Protein AF-A0A2V8TGN9-F1 (afdb_monomer)

Structure (mmCIF, N/CA/C/O backbone):
data_AF-A0A2V8TGN9-F1
#
_entry.id   AF-A0A2V8TGN9-F1
#
loop_
_atom_site.group_PDB
_atom_site.id
_atom_site.type_symbol
_atom_site.label_atom_id
_atom_site.label_alt_id
_atom_site.label_comp_id
_atom_site.label_asym_id
_atom_site.label_entity_id
_atom_site.label_seq_id
_atom_site.pdbx_PDB_ins_code
_atom_site.Cartn_x
_atom_site.Cartn_y
_atom_site.Cartn_z
_atom_site.occupancy
_atom_site.B_iso_or_equiv
_atom_site.auth_seq_id
_atom_site.auth_comp_id
_atom_site.auth_asym_id
_atom_site.auth_atom_id
_atom_site.pdbx_PDB_model_num
ATOM 1 N N . MET A 1 1 ? -12.670 8.694 13.428 1.00 96.75 1 MET A N 1
ATOM 2 C CA . MET A 1 1 ? -11.751 9.712 12.870 1.00 96.75 1 MET A CA 1
ATOM 3 C C . MET A 1 1 ? -11.328 9.237 11.497 1.00 96.75 1 MET A C 1
ATOM 5 O O . MET A 1 1 ? -11.150 8.033 11.347 1.00 96.75 1 MET A O 1
ATOM 9 N N . ILE A 1 2 ? -11.217 10.154 10.539 1.00 98.38 2 ILE A N 1
ATOM 10 C CA . ILE A 1 2 ? -10.675 9.866 9.209 1.00 98.38 2 ILE A CA 1
ATOM 11 C C . ILE A 1 2 ? -9.148 9.912 9.305 1.00 98.38 2 ILE A C 1
ATOM 13 O O . ILE A 1 2 ? -8.604 10.874 9.848 1.00 98.38 2 ILE A O 1
ATOM 17 N N . ILE A 1 3 ? -8.474 8.876 8.811 1.00 98.25 3 ILE A N 1
ATOM 18 C CA . ILE A 1 3 ? -7.014 8.777 8.737 1.00 98.25 3 ILE A CA 1
ATOM 19 C C . ILE A 1 3 ? -6.622 8.522 7.285 1.00 98.25 3 ILE A C 1
ATOM 21 O O . ILE A 1 3 ? -7.164 7.625 6.642 1.00 98.25 3 ILE A O 1
ATOM 25 N N . ILE A 1 4 ? -5.658 9.295 6.792 1.00 97.44 4 ILE A N 1
ATOM 26 C CA . ILE A 1 4 ? -5.019 9.076 5.495 1.00 97.44 4 ILE A CA 1
ATOM 27 C C . ILE A 1 4 ? -3.588 8.632 5.783 1.00 97.44 4 ILE A C 1
ATOM 29 O O . ILE A 1 4 ? -2.801 9.408 6.327 1.00 97.44 4 ILE A O 1
ATOM 33 N N . LEU A 1 5 ? -3.271 7.381 5.461 1.00 95.81 5 LEU A N 1
ATOM 34 C CA . LEU A 1 5 ? -1.910 6.864 5.505 1.00 95.81 5 LEU A CA 1
ATOM 35 C C . LEU A 1 5 ? -1.277 7.082 4.130 1.00 95.81 5 LEU A C 1
ATOM 37 O O . LEU A 1 5 ? -1.662 6.418 3.171 1.00 95.81 5 LEU A O 1
ATOM 41 N N . ALA A 1 6 ? -0.340 8.023 4.043 1.00 94.56 6 ALA A N 1
ATOM 42 C CA . ALA A 1 6 ? 0.495 8.180 2.859 1.00 94.56 6 ALA A CA 1
ATOM 43 C C . ALA A 1 6 ? 1.668 7.192 2.924 1.00 94.56 6 ALA A C 1
ATOM 45 O O . ALA A 1 6 ? 2.328 7.117 3.963 1.00 94.56 6 ALA A O 1
ATOM 46 N N . GLY A 1 7 ? 1.912 6.455 1.843 1.00 92.81 7 GLY A N 1
ATOM 47 C CA . GLY A 1 7 ? 2.946 5.420 1.776 1.00 92.81 7 GLY A CA 1
ATOM 48 C C . GLY A 1 7 ? 3.358 5.105 0.343 1.00 92.81 7 GLY A C 1
ATOM 49 O O . GLY A 1 7 ? 2.889 5.758 -0.586 1.00 92.81 7 GLY A O 1
ATOM 50 N N . SER A 1 8 ? 4.259 4.143 0.155 1.00 93.12 8 SER A N 1
ATOM 51 C CA . SER A 1 8 ? 4.860 3.859 -1.161 1.00 93.12 8 SER A CA 1
ATOM 52 C C . SER A 1 8 ? 4.895 2.369 -1.520 1.00 93.12 8 SER A C 1
ATOM 54 O O . SER A 1 8 ? 5.895 1.872 -2.042 1.00 93.12 8 SER A O 1
ATOM 56 N N . ILE A 1 9 ? 3.805 1.648 -1.232 1.00 93.25 9 ILE A N 1
ATOM 57 C CA . ILE A 1 9 ? 3.643 0.211 -1.512 1.00 93.25 9 ILE A CA 1
ATOM 58 C C . ILE A 1 9 ? 3.823 -0.098 -2.999 1.00 93.25 9 ILE A C 1
ATOM 60 O O . ILE A 1 9 ? 4.576 -1.009 -3.333 1.00 93.25 9 ILE A O 1
ATOM 64 N N . GLY A 1 10 ? 3.137 0.624 -3.888 1.00 91.62 10 GLY A N 1
ATOM 65 C CA . GLY A 1 10 ? 3.234 0.378 -5.329 1.00 91.62 10 GLY A CA 1
ATOM 66 C C . GLY A 1 10 ? 4.553 0.874 -5.903 1.00 91.62 10 GLY A C 1
ATOM 67 O O . GLY A 1 10 ? 5.202 0.183 -6.682 1.00 91.62 10 GLY A O 1
ATOM 68 N N . ARG A 1 11 ? 4.982 2.067 -5.494 1.00 90.94 11 ARG A N 1
ATOM 69 C CA . ARG A 1 11 ? 6.201 2.711 -5.986 1.00 90.94 11 ARG A CA 1
ATOM 70 C C . ARG A 1 11 ? 7.470 1.953 -5.635 1.00 90.94 11 ARG A C 1
ATOM 72 O O . ARG A 1 11 ? 8.388 1.884 -6.457 1.00 90.94 11 ARG A O 1
ATOM 79 N N . PHE A 1 12 ? 7.534 1.409 -4.425 1.00 90.44 12 PHE A N 1
ATOM 80 C CA . PHE A 1 12 ? 8.671 0.632 -3.958 1.00 90.44 12 PHE A CA 1
ATOM 81 C C . PHE A 1 12 ? 8.198 -0.711 -3.384 1.00 90.44 12 PHE A C 1
ATOM 83 O O . PHE A 1 12 ? 8.132 -0.876 -2.159 1.00 90.44 12 PHE A O 1
ATOM 90 N N . PRO A 1 13 ? 7.875 -1.677 -4.268 1.00 88.50 13 PRO A N 1
ATOM 91 C CA . PRO A 1 13 ? 7.170 -2.911 -3.929 1.00 88.50 13 PRO A CA 1
ATOM 92 C C . PRO A 1 13 ? 8.090 -3.936 -3.259 1.00 88.50 13 PRO A C 1
ATOM 94 O O . PRO A 1 13 ? 8.401 -5.009 -3.775 1.00 88.50 13 PRO A O 1
ATOM 97 N N . VAL A 1 14 ? 8.547 -3.590 -2.059 1.00 90.12 14 VAL A N 1
ATOM 98 C CA . VAL A 1 14 ? 9.361 -4.439 -1.195 1.00 90.12 14 VAL A CA 1
ATOM 99 C C . VAL A 1 14 ? 8.464 -5.040 -0.125 1.00 90.12 14 VAL A C 1
ATOM 101 O O . VAL A 1 14 ? 7.869 -4.318 0.676 1.00 90.12 14 VAL A O 1
ATOM 104 N N . G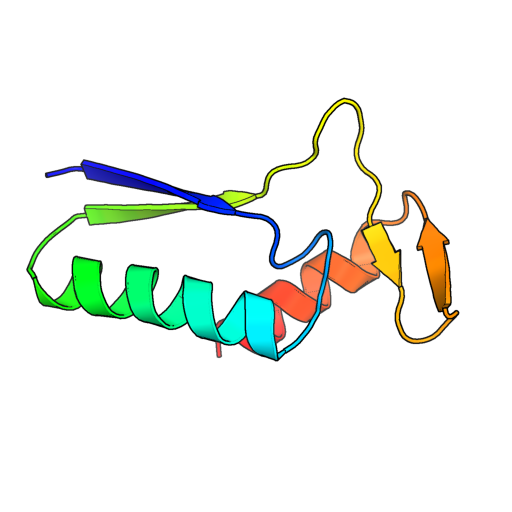LY A 1 15 ? 8.429 -6.374 -0.047 1.00 87.12 15 GLY A N 1
ATOM 105 C CA . GLY A 1 15 ? 7.500 -7.093 0.833 1.00 87.12 15 GLY A CA 1
ATOM 106 C C . GLY A 1 15 ? 7.550 -6.660 2.304 1.00 87.12 15 GLY A C 1
ATOM 107 O O . GLY A 1 15 ? 6.515 -6.580 2.956 1.00 87.12 15 GLY A O 1
ATOM 108 N N . GLY A 1 16 ? 8.730 -6.311 2.829 1.00 91.38 16 GLY A N 1
ATOM 109 C CA . GLY A 1 16 ? 8.860 -5.796 4.198 1.00 91.38 16 GLY A CA 1
ATOM 110 C C . GLY A 1 16 ? 8.239 -4.408 4.401 1.00 91.38 16 GLY A C 1
ATOM 111 O O . GLY A 1 16 ? 7.631 -4.161 5.440 1.00 91.38 16 GLY A O 1
ATOM 112 N N . HIS A 1 17 ? 8.361 -3.519 3.414 1.00 91.31 17 HIS A N 1
ATOM 113 C CA . HIS A 1 17 ? 7.764 -2.182 3.452 1.00 91.31 17 HIS A CA 1
ATOM 114 C C . HIS A 1 17 ? 6.237 -2.276 3.352 1.00 91.31 17 HIS A C 1
ATOM 116 O O . HIS A 1 17 ? 5.536 -1.780 4.235 1.00 91.31 17 HIS A O 1
ATOM 122 N N . ALA A 1 18 ? 5.745 -3.039 2.370 1.00 92.44 18 ALA A N 1
ATOM 123 C CA . ALA A 1 18 ? 4.324 -3.322 2.196 1.00 92.44 18 ALA A CA 1
ATOM 124 C C . ALA A 1 18 ? 3.700 -3.945 3.456 1.00 92.44 18 ALA A C 1
ATOM 126 O O . ALA A 1 18 ? 2.649 -3.506 3.921 1.00 92.44 18 ALA A O 1
ATOM 127 N N . TRP A 1 19 ? 4.379 -4.921 4.073 1.00 93.00 19 TRP A N 1
ATOM 128 C CA . TRP A 1 19 ? 3.915 -5.555 5.307 1.00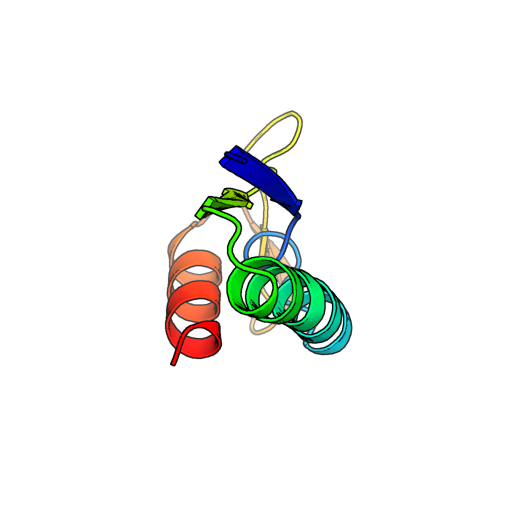 93.00 19 TRP A CA 1
ATOM 129 C C . TRP A 1 19 ? 3.687 -4.553 6.441 1.00 93.00 19 TRP A C 1
ATOM 131 O O . TRP A 1 19 ? 2.633 -4.573 7.076 1.00 93.00 19 TRP A O 1
ATOM 141 N N . VAL A 1 20 ? 4.656 -3.673 6.703 1.00 94.94 20 VAL A N 1
ATOM 142 C CA . VAL A 1 20 ? 4.570 -2.693 7.796 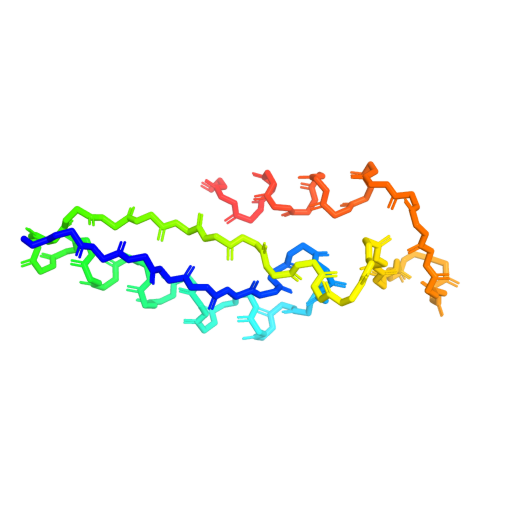1.00 94.94 20 VAL A CA 1
ATOM 143 C C . VAL A 1 20 ? 3.400 -1.733 7.587 1.00 94.94 20 VAL A C 1
ATOM 145 O O . VAL A 1 20 ? 2.634 -1.492 8.521 1.00 94.94 20 V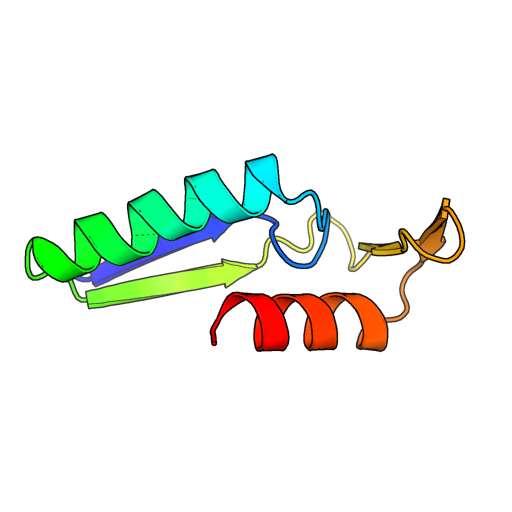AL A O 1
ATOM 148 N N . GLU A 1 21 ? 3.222 -1.217 6.373 1.00 94.81 21 GLU A N 1
ATOM 149 C CA . GLU A 1 21 ? 2.122 -0.299 6.067 1.00 94.81 21 GLU A CA 1
ATOM 150 C C . GLU A 1 21 ? 0.754 -0.979 6.199 1.00 94.81 21 GLU A C 1
ATOM 152 O O . GLU A 1 21 ? -0.158 -0.416 6.813 1.00 94.81 21 GLU A O 1
ATOM 157 N N . MET A 1 22 ? 0.629 -2.235 5.757 1.00 94.12 22 MET A N 1
ATOM 158 C CA . MET A 1 22 ? -0.583 -3.031 5.972 1.00 94.12 22 MET A CA 1
ATOM 159 C C . MET A 1 22 ? -0.915 -3.216 7.455 1.00 94.12 22 MET A C 1
ATOM 161 O O . MET A 1 22 ? -2.085 -3.121 7.830 1.00 94.12 22 MET A O 1
ATOM 165 N N . GLN A 1 23 ? 0.083 -3.438 8.321 1.00 96.06 23 GLN A N 1
ATOM 166 C CA . GLN A 1 23 ? -0.167 -3.557 9.763 1.00 96.06 23 GLN A CA 1
ATOM 167 C C . GLN A 1 23 ? -0.783 -2.276 10.343 1.00 96.06 23 GLN A C 1
ATOM 169 O O . GLN A 1 23 ? -1.692 -2.356 11.173 1.00 96.06 23 GLN A O 1
ATOM 174 N N . TYR A 1 24 ? -0.359 -1.096 9.879 1.00 96.81 24 TYR A N 1
ATOM 175 C CA . TYR A 1 24 ? -0.978 0.166 10.290 1.00 96.81 24 TYR A CA 1
ATOM 176 C C . TYR A 1 24 ? -2.393 0.320 9.741 1.00 96.81 24 TYR A C 1
ATOM 178 O O . TYR A 1 24 ? -3.300 0.642 10.509 1.00 96.81 24 TYR A O 1
ATOM 186 N N . LEU A 1 25 ? -2.611 0.055 8.449 1.00 96.12 25 LEU A N 1
ATOM 187 C CA . LEU A 1 25 ? -3.939 0.148 7.833 1.00 96.12 25 LEU A CA 1
ATOM 188 C C . LEU A 1 25 ? -4.959 -0.742 8.557 1.00 96.12 25 LEU A C 1
ATOM 190 O O . LEU A 1 25 ? -6.037 -0.280 8.943 1.00 96.12 25 LEU A O 1
ATOM 194 N N . LEU A 1 26 ? -4.598 -2.008 8.785 1.00 96.62 26 LEU A N 1
ATOM 195 C CA . LEU A 1 26 ? -5.450 -2.991 9.450 1.00 96.62 26 LEU A CA 1
ATOM 196 C C . LEU A 1 26 ? -5.642 -2.665 10.933 1.00 96.62 26 LEU A C 1
ATOM 198 O O . LEU A 1 26 ? -6.772 -2.686 11.420 1.00 96.62 26 LEU A O 1
ATOM 202 N N . GLY A 1 27 ? -4.566 -2.319 11.644 1.00 98.06 27 GLY A N 1
ATOM 203 C CA . GLY A 1 27 ? -4.624 -1.981 13.064 1.00 98.06 27 GLY A CA 1
ATOM 204 C C . GLY A 1 27 ? -5.480 -0.744 13.338 1.00 98.06 27 GLY A C 1
ATOM 205 O O . GLY A 1 27 ? -6.346 -0.765 14.210 1.00 98.06 27 GLY A O 1
ATOM 206 N N . LEU A 1 28 ? -5.307 0.322 12.553 1.00 98.06 28 LEU A N 1
ATOM 207 C CA . LEU A 1 28 ? -6.089 1.554 12.695 1.00 98.06 28 LEU A CA 1
ATOM 208 C C . LEU A 1 28 ? -7.565 1.335 12.354 1.00 98.06 28 LEU A C 1
ATOM 210 O O . LEU A 1 28 ? -8.442 1.867 13.039 1.00 98.06 28 LEU A O 1
ATOM 214 N N . ARG A 1 29 ? -7.858 0.507 11.345 1.00 97.81 29 ARG A N 1
ATOM 215 C CA . ARG A 1 29 ? -9.235 0.108 11.038 1.00 97.81 29 ARG A CA 1
ATOM 216 C C . ARG A 1 29 ? -9.847 -0.698 12.185 1.00 97.81 29 ARG A C 1
ATOM 218 O O . ARG A 1 29 ? -10.985 -0.433 12.565 1.00 97.81 29 ARG A O 1
ATOM 225 N N . ALA A 1 30 ? -9.097 -1.627 12.780 1.00 98.31 30 ALA A N 1
ATOM 226 C CA . ALA A 1 30 ? -9.550 -2.416 13.928 1.00 98.31 30 ALA A CA 1
ATOM 227 C C . ALA A 1 30 ? -9.852 -1.556 15.171 1.00 98.31 30 ALA A C 1
ATOM 229 O O . ALA A 1 30 ? -10.712 -1.914 15.971 1.00 98.31 30 ALA A O 1
ATOM 230 N N . LEU A 1 31 ? -9.206 -0.393 15.304 1.00 98.44 31 LEU A N 1
ATOM 231 C CA . LEU A 1 31 ? -9.491 0.600 16.348 1.00 98.44 31 LEU A CA 1
ATOM 232 C C . LEU A 1 31 ? -10.729 1.477 16.059 1.00 98.44 31 LEU A C 1
ATOM 234 O O . LEU A 1 31 ? -11.062 2.348 16.862 1.00 98.44 31 LEU A O 1
ATOM 238 N N . GLY A 1 32 ? -11.434 1.260 14.943 1.00 98.38 32 GLY A N 1
ATOM 239 C CA . GLY A 1 32 ? -12.666 1.979 14.596 1.00 98.38 32 GLY A CA 1
ATOM 240 C C . GLY A 1 32 ? -12.444 3.288 13.832 1.00 98.38 32 GLY A C 1
ATOM 241 O O . GLY A 1 32 ? -13.315 4.163 13.830 1.00 98.38 32 GLY A O 1
ATOM 242 N N . HIS A 1 33 ? -11.281 3.463 13.202 1.00 98.56 33 HIS A N 1
ATOM 243 C CA . HIS A 1 33 ? -11.021 4.597 12.317 1.00 98.56 33 HIS A CA 1
ATOM 244 C C . HIS A 1 33 ? -11.459 4.311 10.875 1.00 98.56 33 HIS A C 1
ATOM 246 O O . HIS A 1 33 ? -11.437 3.172 10.410 1.00 98.56 33 HIS A O 1
ATOM 252 N N . GLU A 1 34 ? -11.827 5.370 10.156 1.00 98.31 34 GLU A N 1
ATOM 253 C CA . GLU A 1 34 ? -12.024 5.319 8.710 1.00 98.31 34 GLU A CA 1
ATOM 254 C C . GLU A 1 34 ? -10.667 5.588 8.060 1.00 98.31 34 GLU A C 1
ATOM 256 O O . GLU A 1 34 ? -10.138 6.694 8.161 1.00 98.31 34 GLU A O 1
ATOM 261 N N . VAL A 1 35 ? -10.062 4.546 7.493 1.00 98.06 35 VAL A N 1
ATOM 262 C CA . VAL A 1 35 ? -8.668 4.574 7.041 1.00 98.06 35 VAL A CA 1
ATOM 263 C C . VAL A 1 35 ? -8.610 4.480 5.526 1.00 98.06 35 VAL A C 1
ATOM 265 O O . VAL A 1 35 ? -9.125 3.522 4.943 1.00 98.06 35 VAL A O 1
ATOM 268 N N . PHE A 1 36 ? -7.928 5.447 4.924 1.00 96.44 36 PHE A N 1
ATOM 269 C CA . PHE A 1 36 ? -7.601 5.495 3.507 1.00 96.44 36 PHE A CA 1
ATOM 270 C C . PHE A 1 36 ? -6.092 5.401 3.326 1.00 96.44 36 PHE A C 1
ATOM 272 O O . PHE A 1 36 ? -5.327 5.930 4.132 1.00 96.44 36 PHE A O 1
ATOM 279 N N . TYR A 1 37 ? -5.682 4.744 2.251 1.00 94.56 37 TYR A N 1
ATOM 280 C CA . TYR A 1 37 ? -4.300 4.713 1.806 1.00 94.56 37 TYR A CA 1
ATOM 281 C C . TYR A 1 37 ? -4.121 5.696 0.644 1.00 94.56 37 TYR A C 1
ATOM 283 O O . TYR A 1 37 ? -4.994 5.786 -0.223 1.00 94.56 37 TYR A O 1
ATOM 291 N N . LEU A 1 38 ? -3.018 6.440 0.645 1.00 93.69 38 LEU A N 1
ATOM 292 C CA . LEU A 1 38 ? -2.630 7.364 -0.416 1.00 93.69 38 LEU A CA 1
ATOM 293 C C . LEU A 1 38 ? -1.224 6.999 -0.897 1.00 93.69 38 LEU A C 1
ATOM 295 O O . LEU A 1 38 ? -0.258 7.156 -0.157 1.00 93.69 38 LEU A O 1
ATOM 299 N N . GLU A 1 39 ? -1.121 6.540 -2.140 1.00 90.56 39 GLU A N 1
ATOM 300 C CA . GLU A 1 39 ? 0.167 6.230 -2.760 1.00 90.56 39 GLU A CA 1
ATOM 301 C C . GLU A 1 39 ? 0.962 7.524 -3.016 1.00 90.56 39 GLU A C 1
ATOM 303 O O . GLU A 1 39 ? 0.479 8.449 -3.676 1.00 90.56 39 GLU A O 1
ATOM 308 N N . ASP A 1 40 ? 2.184 7.591 -2.490 1.00 88.75 40 ASP A N 1
ATOM 309 C CA . ASP A 1 40 ? 3.132 8.675 -2.713 1.00 88.75 40 ASP A CA 1
ATOM 310 C C . ASP A 1 40 ? 3.879 8.481 -4.037 1.00 88.75 40 ASP A C 1
ATOM 312 O O . ASP A 1 40 ? 4.818 7.690 -4.156 1.00 88.75 40 ASP A O 1
ATOM 316 N N . CYS A 1 41 ? 3.517 9.296 -5.024 1.00 82.12 41 CYS A N 1
ATOM 317 C CA . CYS A 1 41 ? 4.172 9.347 -6.328 1.00 82.12 41 CYS A CA 1
ATOM 318 C C . CYS A 1 41 ? 5.371 10.316 -6.387 1.00 82.12 41 CYS A C 1
ATOM 320 O O . CYS A 1 41 ? 6.017 10.396 -7.424 1.00 82.12 41 CYS A O 1
ATOM 322 N N . GLY A 1 42 ? 5.706 11.050 -5.319 1.00 78.00 42 GLY A N 1
ATOM 323 C CA . GLY A 1 42 ? 6.848 11.972 -5.284 1.00 78.00 42 GLY A CA 1
ATOM 324 C C . GLY A 1 42 ? 6.742 13.137 -6.277 1.00 78.00 42 GLY A C 1
ATOM 325 O O . GLY A 1 42 ? 5.650 13.586 -6.610 1.00 78.00 42 GLY A O 1
ATOM 326 N N . GLU A 1 43 ? 7.889 13.643 -6.755 1.00 80.25 43 GLU A N 1
ATOM 327 C CA . GLU A 1 43 ? 7.949 14.727 -7.759 1.00 80.25 43 GLU A CA 1
ATOM 328 C C . GLU A 1 43 ? 7.444 14.283 -9.151 1.00 80.25 43 GLU A C 1
ATOM 330 O O . GLU A 1 43 ? 7.067 15.115 -9.974 1.00 80.25 43 GLU A O 1
ATOM 335 N N . GLY A 1 44 ? 7.369 12.973 -9.403 1.00 78.56 44 GLY A N 1
ATOM 336 C CA . GLY A 1 44 ? 6.795 12.388 -10.611 1.00 78.56 44 GLY A CA 1
ATOM 337 C C . GLY A 1 44 ? 6.656 10.872 -10.487 1.00 78.56 44 GLY A C 1
ATOM 338 O O . GLY A 1 44 ? 7.449 10.237 -9.796 1.00 78.56 44 GLY A O 1
ATOM 339 N N . SER A 1 45 ? 5.662 10.298 -11.170 1.00 81.75 45 SER A N 1
ATOM 340 C CA . SER A 1 45 ? 5.319 8.873 -11.099 1.00 81.75 45 SER A CA 1
ATOM 341 C C . SER A 1 45 ? 6.431 7.980 -11.655 1.00 81.75 45 SER A C 1
ATOM 343 O O . SER A 1 45 ? 6.477 7.693 -12.849 1.00 81.75 45 SER A O 1
ATOM 345 N N . TRP A 1 46 ? 7.319 7.536 -10.771 1.00 88.81 46 TRP A N 1
ATOM 346 C CA . TRP A 1 46 ? 8.269 6.460 -11.023 1.00 88.81 46 TRP A CA 1
ATOM 347 C C . TRP A 1 46 ? 7.998 5.304 -10.076 1.00 88.81 46 TRP A C 1
ATOM 349 O O . TRP A 1 46 ? 7.533 5.523 -8.959 1.00 88.81 46 TRP A O 1
ATOM 359 N N . VAL A 1 47 ? 8.344 4.096 -10.507 1.00 92.44 47 VAL A N 1
ATOM 360 C CA . VAL A 1 47 ? 8.234 2.858 -9.735 1.00 92.44 47 VAL A CA 1
ATOM 361 C C . VAL A 1 47 ? 9.453 1.973 -9.967 1.00 92.44 47 VAL A C 1
ATOM 363 O O . VAL A 1 47 ? 10.096 2.055 -11.016 1.00 92.44 47 VAL A O 1
ATOM 366 N N . TYR A 1 48 ? 9.788 1.141 -8.984 1.00 91.56 48 TYR A N 1
ATOM 367 C CA . TYR A 1 48 ? 10.822 0.121 -9.137 1.00 91.56 48 TYR A CA 1
ATOM 368 C C . TYR A 1 48 ? 10.190 -1.204 -9.575 1.00 91.56 48 TYR A C 1
ATOM 370 O O . TYR A 1 48 ? 9.401 -1.785 -8.829 1.00 91.56 48 TYR A O 1
ATOM 378 N N . ASN A 1 49 ? 10.533 -1.680 -10.772 1.00 92.62 49 ASN A N 1
ATOM 379 C CA . ASN A 1 49 ? 10.079 -2.976 -11.266 1.00 92.62 49 ASN A CA 1
ATOM 380 C C . ASN A 1 49 ? 11.073 -4.064 -10.835 1.00 92.62 49 ASN A C 1
ATOM 382 O O . ASN A 1 49 ? 12.225 -4.059 -11.263 1.00 92.62 49 ASN A O 1
ATOM 386 N N . TRP A 1 50 ? 10.628 -5.004 -9.995 1.00 89.94 50 TRP A N 1
ATOM 387 C CA . TRP A 1 50 ? 11.489 -6.077 -9.483 1.00 89.94 50 TRP A CA 1
ATOM 388 C C . TRP A 1 50 ? 11.756 -7.194 -10.507 1.00 89.94 50 TRP A C 1
ATOM 390 O O . TRP A 1 50 ? 12.677 -7.982 -10.321 1.00 89.94 50 TRP A O 1
ATOM 400 N N . GLU A 1 51 ? 10.973 -7.282 -11.584 1.00 89.50 51 GLU A N 1
ATOM 401 C CA . GLU A 1 51 ? 11.198 -8.251 -12.664 1.00 89.50 51 GLU A CA 1
ATOM 402 C C . GLU A 1 51 ? 12.316 -7.807 -13.610 1.00 89.50 51 GLU A C 1
ATOM 404 O O . GLU A 1 51 ? 13.100 -8.638 -14.067 1.00 89.50 51 GLU A O 1
ATOM 409 N N . SER A 1 52 ? 12.391 -6.504 -13.904 1.00 92.94 52 SER A N 1
ATOM 410 C CA . SER A 1 52 ? 13.449 -5.927 -14.744 1.00 92.94 52 SER A CA 1
ATOM 411 C C . SER A 1 52 ? 14.611 -5.333 -13.947 1.00 92.94 52 SER A C 1
ATOM 413 O O . SER A 1 52 ? 15.650 -5.043 -14.530 1.00 92.94 52 SER A O 1
ATOM 415 N N . GLU A 1 53 ? 14.445 -5.160 -12.634 1.00 93.62 53 GLU A N 1
ATOM 416 C CA . GLU A 1 53 ? 15.381 -4.487 -11.721 1.00 93.62 53 GLU A CA 1
ATOM 417 C C . GLU A 1 53 ? 15.674 -3.017 -12.089 1.00 93.62 53 GLU A C 1
ATOM 419 O O . GLU A 1 53 ? 16.727 -2.466 -11.755 1.00 93.62 53 GLU A O 1
ATOM 424 N N . GLU A 1 54 ? 14.719 -2.344 -12.736 1.00 94.06 54 GLU A N 1
ATOM 425 C CA . GLU A 1 54 ? 14.862 -0.975 -13.242 1.00 94.06 54 GLU A CA 1
ATOM 426 C C . GLU A 1 54 ? 13.828 -0.010 -12.646 1.00 94.06 54 GLU A C 1
ATOM 428 O O . GLU A 1 54 ? 12.726 -0.391 -12.241 1.00 94.06 54 GLU A O 1
ATOM 433 N N . ILE A 1 55 ? 14.175 1.281 -12.640 1.00 92.31 55 ILE A N 1
ATOM 434 C CA . ILE A 1 55 ? 13.206 2.354 -12.399 1.00 92.31 55 ILE A CA 1
ATOM 435 C C . ILE A 1 55 ? 12.483 2.645 -13.712 1.00 92.31 55 ILE A C 1
ATOM 437 O O . ILE A 1 55 ? 13.117 2.941 -14.724 1.00 92.31 55 ILE A O 1
ATOM 441 N N . THR A 1 56 ? 11.157 2.618 -13.672 1.00 91.50 56 THR A N 1
ATOM 442 C CA . THR A 1 56 ? 10.288 2.905 -14.814 1.00 91.50 56 THR A CA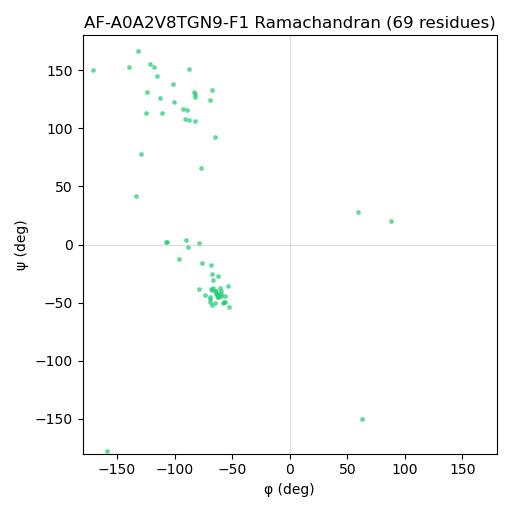 1
ATOM 443 C C . THR A 1 56 ? 9.183 3.885 -14.428 1.00 91.50 56 THR A C 1
ATOM 445 O O . THR A 1 56 ? 8.959 4.162 -13.252 1.00 91.50 56 THR A O 1
ATOM 448 N N . THR A 1 57 ? 8.497 4.435 -15.424 1.00 91.62 57 THR A N 1
ATOM 449 C CA . THR A 1 57 ? 7.264 5.223 -15.262 1.00 91.62 57 THR A CA 1
ATOM 450 C C . THR A 1 57 ? 6.025 4.449 -15.717 1.00 91.62 57 THR A C 1
ATOM 452 O O . THR A 1 57 ? 4.934 5.010 -15.744 1.00 91.62 57 THR A O 1
ATOM 455 N N . ASP A 1 58 ? 6.197 3.193 -16.138 1.00 89.50 58 ASP A N 1
ATOM 456 C CA . ASP A 1 58 ? 5.092 2.276 -16.407 1.00 89.50 58 ASP A CA 1
ATOM 457 C C . ASP A 1 58 ? 4.375 1.931 -15.094 1.00 89.50 58 ASP A C 1
ATOM 459 O O . ASP A 1 58 ? 5.018 1.652 -14.082 1.00 89.50 58 ASP A O 1
ATOM 463 N N . LEU A 1 59 ? 3.046 1.993 -15.107 1.00 85.69 59 LEU A N 1
ATOM 464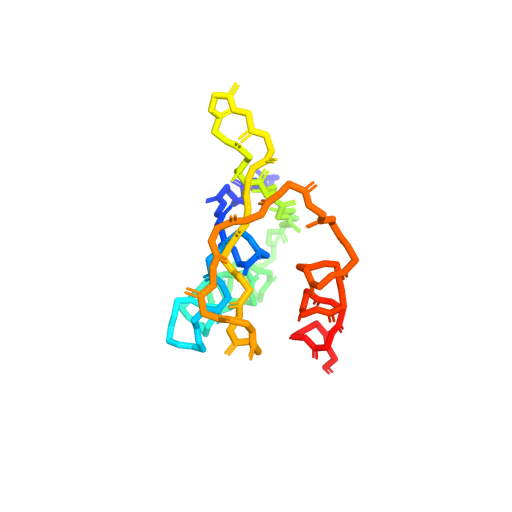 C CA . LEU A 1 59 ? 2.206 1.864 -13.921 1.00 85.69 59 LEU A CA 1
ATOM 465 C C . LEU A 1 59 ? 1.446 0.536 -13.856 1.00 85.69 59 LEU A C 1
ATOM 467 O O . LEU A 1 59 ? 0.721 0.324 -12.884 1.00 85.69 59 LEU A O 1
ATOM 471 N N . ASP A 1 60 ? 1.629 -0.372 -14.815 1.00 88.69 60 ASP A N 1
ATOM 472 C CA . ASP A 1 60 ? 0.958 -1.677 -14.788 1.00 88.69 60 ASP A CA 1
ATOM 473 C C . ASP A 1 60 ? 1.480 -2.540 -13.621 1.00 88.69 60 ASP A C 1
ATOM 475 O O . ASP A 1 60 ? 0.715 -2.939 -12.741 1.00 88.69 60 ASP A O 1
ATOM 479 N N . TYR A 1 61 ? 2.804 -2.703 -13.519 1.00 88.00 61 TYR A N 1
ATOM 480 C CA . TYR A 1 61 ? 3.465 -3.452 -12.440 1.00 88.00 61 TYR A CA 1
ATOM 481 C C . TYR A 1 61 ? 3.076 -3.022 -11.005 1.00 88.00 61 TYR A C 1
ATOM 483 O O . TYR A 1 61 ? 2.660 -3.871 -10.212 1.00 88.00 61 TYR A O 1
ATOM 491 N N . PRO A 1 62 ? 3.178 -1.732 -10.620 1.00 88.19 62 PRO A N 1
ATOM 492 C CA . PRO A 1 62 ? 2.826 -1.291 -9.268 1.00 88.19 62 PRO A CA 1
ATOM 493 C C . PRO A 1 62 ? 1.326 -1.431 -8.982 1.00 88.19 62 PRO A C 1
ATOM 495 O O . PRO A 1 62 ? 0.940 -1.673 -7.838 1.00 88.19 62 PRO A O 1
ATOM 498 N N . THR A 1 63 ? 0.478 -1.296 -10.008 1.00 86.88 63 THR A N 1
ATOM 499 C CA . THR A 1 63 ? -0.969 -1.488 -9.880 1.00 86.88 63 THR A CA 1
ATOM 500 C C . THR A 1 63 ? -1.268 -2.941 -9.531 1.00 86.88 63 THR A C 1
ATOM 502 O O . THR A 1 63 ? -1.945 -3.195 -8.533 1.00 86.88 63 THR A O 1
ATOM 505 N N . ASP A 1 64 ? -0.708 -3.887 -10.285 1.00 89.06 64 ASP A N 1
ATOM 506 C CA . ASP A 1 64 ? -0.865 -5.322 -10.032 1.00 89.06 64 ASP A CA 1
ATOM 507 C C . ASP A 1 64 ? -0.339 -5.716 -8.646 1.00 89.06 64 ASP A C 1
ATOM 509 O O . ASP A 1 64 ? -1.023 -6.413 -7.894 1.00 89.06 64 ASP A O 1
ATOM 513 N N . TYR A 1 65 ? 0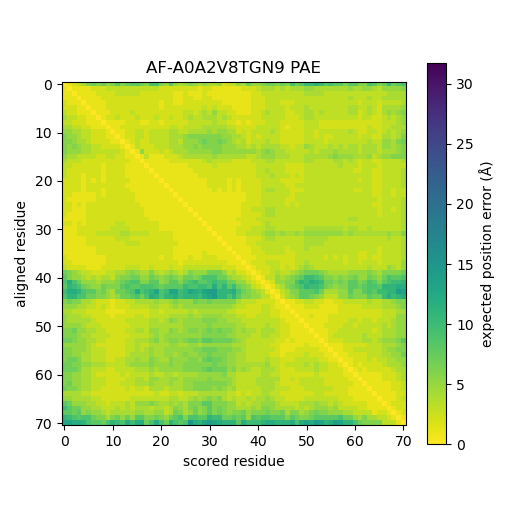.821 -5.185 -8.249 1.00 88.94 65 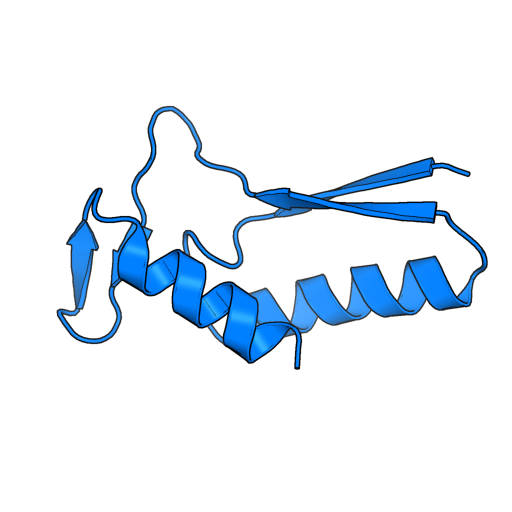TYR A N 1
ATOM 514 C CA . TYR A 1 65 ? 1.392 -5.437 -6.927 1.00 88.94 65 TYR A CA 1
ATOM 515 C C . TYR A 1 65 ? 0.478 -4.976 -5.779 1.00 88.94 65 TYR A C 1
ATOM 517 O O . TYR A 1 65 ? 0.280 -5.712 -4.807 1.00 88.94 65 TYR A O 1
ATOM 525 N N . ILE A 1 66 ? -0.109 -3.776 -5.877 1.00 88.38 66 ILE A N 1
ATOM 526 C CA . ILE A 1 66 ? -1.065 -3.272 -4.877 1.00 88.38 66 ILE A CA 1
ATOM 527 C C . ILE A 1 66 ? -2.314 -4.160 -4.832 1.00 88.38 66 ILE A C 1
ATOM 529 O O . ILE A 1 66 ? -2.796 -4.483 -3.742 1.00 88.38 66 ILE A O 1
ATOM 533 N N . TRP A 1 67 ? -2.843 -4.565 -5.991 1.00 85.75 67 TRP A N 1
ATOM 534 C CA . TRP A 1 67 ? -4.025 -5.428 -6.052 1.00 85.75 67 TRP A CA 1
ATOM 535 C C . TRP A 1 67 ? -3.789 -6.784 -5.402 1.00 85.75 67 TRP A C 1
ATOM 537 O O . TRP A 1 67 ? -4.652 -7.257 -4.662 1.00 85.75 67 TRP A O 1
ATOM 547 N N . ASP A 1 68 ? -2.631 -7.387 -5.650 1.00 85.62 68 ASP A N 1
ATOM 548 C CA . ASP A 1 68 ? -2.249 -8.665 -5.058 1.00 85.62 68 ASP A CA 1
ATOM 549 C C . ASP A 1 68 ? -2.019 -8.546 -3.549 1.00 85.62 68 ASP A C 1
ATOM 551 O O . ASP A 1 68 ? -2.452 -9.414 -2.793 1.00 85.62 68 ASP A O 1
ATOM 555 N N . THR A 1 69 ? -1.412 -7.447 -3.100 1.00 79.50 69 THR A N 1
ATOM 556 C CA . THR A 1 69 ? -1.149 -7.174 -1.678 1.00 79.50 69 THR A CA 1
ATOM 557 C C . THR A 1 69 ? -2.433 -6.925 -0.875 1.00 79.50 69 THR A C 1
ATOM 559 O O . THR A 1 69 ? -2.464 -7.153 0.331 1.00 79.50 69 THR A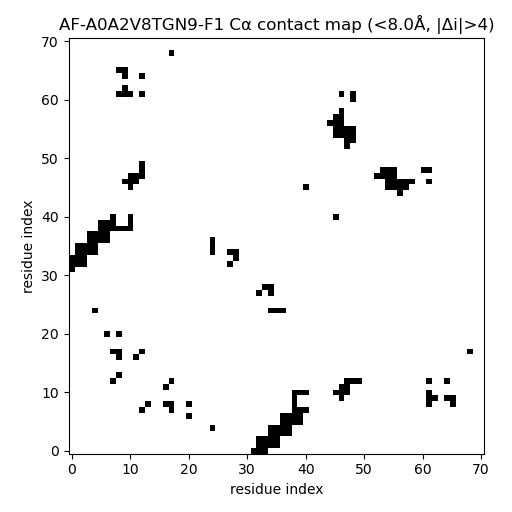 O 1
ATOM 562 N N . ASN A 1 70 ? -3.507 -6.468 -1.524 1.00 72.81 70 ASN A N 1
ATOM 563 C CA . ASN A 1 70 ? -4.799 -6.201 -0.885 1.00 72.81 70 ASN A CA 1
ATOM 564 C C . ASN A 1 70 ? -5.758 -7.415 -0.878 1.00 72.81 70 ASN A C 1
ATOM 566 O O . ASN A 1 70 ? -6.913 -7.271 -0.464 1.00 72.81 70 ASN A O 1
ATOM 570 N N . ARG A 1 71 ? -5.329 -8.586 -1.366 1.00 68.88 71 ARG A N 1
ATOM 571 C CA . ARG A 1 71 ? -6.082 -9.845 -1.213 1.00 68.88 71 ARG A CA 1
ATOM 572 C C . ARG A 1 71 ? -5.836 -10.486 0.149 1.00 68.88 71 ARG A C 1
ATOM 574 O O . ARG A 1 71 ? -6.812 -11.071 0.671 1.00 68.88 71 ARG A O 1
#

Solvent-accessible surface area (backbone atoms only — not comparable to full-atom values): 4166 Å² total; per-residue (Å²): 94,84,42,77,49,73,43,43,48,37,33,49,68,41,70,70,59,40,49,56,55,47,52,51,53,52,51,46,37,74,73,66,34,50,70,45,80,41,80,57,45,78,101,55,68,50,26,50,39,82,90,78,74,40,82,39,67,70,61,64,66,31,49,54,50,47,56,62,72,73,108

Nearest PDB structures (foldseek):
  3l3b-assembly1_A  TM=4.053E-01  e=2.271E+00  Ehrlichia chaffeensis str. Arkansas
  3v8z-assembly1_A  TM=2.157E-01  e=3.706E+00  Oryctolagus cuniculus
  7qc1-assembly1_A  TM=2.730E-01  e=6.484E+00  Plasmodium falciparum 3D7
  1zcu-assembly1_A  TM=1.980E-01  e=3.974E+00  Oryctolagus cuniculus

Radius of gyration: 12.85 Å; Cα contacts (8 Å, |Δi|>4): 92; chains: 1; bounding box: 28×25×33 Å

Foldseek 3Di:
DEEEAEAACLQEVDPVRLVVSVCVQVVCVVVVYRYHYDHDCDPHNWHQDPVVRDIDNDRPRSVVSVVVSVD

Mean predicted aligned error: 3.38 Å

pLDDT: mean 91.16, std 6.13, range [68.88, 98.56]

Secondary structure (DSSP, 8-state):
-EEEEEE-TTTS--HHHHHHHHHHHHHHHHTT-EEEEEE--TTS--EEETTTTEEE---HHHHHHHHHHT-

Sequence (71 aa):
MIIILAGSIGRFPVGGHAWVEMQYLLGLRALGHEVFYLEDCGEGSWVYNWESEEITTDLDYPTDYIWDTNR